Protein AF-A0A965G9F2-F1 (afdb_monomer)

Secondary structure (DSSP, 8-state):
--HHHHHHHTT--SS-BTTB-HHHHHHHHHHHHHHTT--

Sequence (39 aa):
ANCLEYAIKENQDNGVWGGLSEDERKSLKRKYARARRSA

Foldseek 3Di:
DQQQVVCVVVVPLADQHPNDHSVRVVVVVVVVVVVVVVD

Structure (mmCIF, N/CA/C/O backbone):
data_AF-A0A965G9F2-F1
#
_entry.id   AF-A0A965G9F2-F1
#
loop_
_atom_site.group_PDB
_atom_site.id
_atom_site.type_symbol
_atom_site.label_atom_id
_atom_site.label_alt_id
_atom_site.label_comp_id
_atom_site.label_asym_id
_atom_site.label_entity_id
_atom_site.label_seq_id
_atom_site.pdbx_PDB_ins_code
_atom_site.Cartn_x
_atom_site.Cartn_y
_atom_site.Cartn_z
_atom_site.occupancy
_atom_site.B_iso_or_equiv
_atom_site.auth_seq_id
_atom_site.auth_comp_id
_atom_site.auth_asym_id
_atom_site.auth_atom_id
_atom_site.pdbx_PDB_model_num
ATOM 1 N N . ALA A 1 1 ? -4.653 -15.461 -12.012 1.00 55.94 1 ALA A N 1
ATOM 2 C CA . ALA A 1 1 ? -4.093 -15.371 -10.651 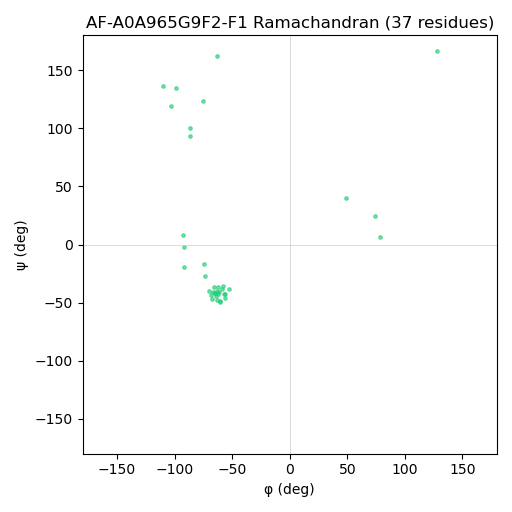1.00 55.94 1 ALA A CA 1
ATOM 3 C C . ALA A 1 1 ? -3.578 -13.953 -10.464 1.00 55.94 1 ALA A C 1
ATOM 5 O O . ALA A 1 1 ? -2.768 -13.506 -11.268 1.00 55.94 1 ALA A O 1
ATOM 6 N N . ASN A 1 2 ? -4.158 -13.204 -9.529 1.00 73.19 2 ASN A N 1
ATOM 7 C CA . ASN A 1 2 ? -3.895 -11.776 -9.369 1.00 73.19 2 ASN A CA 1
ATOM 8 C C . ASN A 1 2 ? -2.513 -11.617 -8.718 1.00 73.19 2 ASN A C 1
ATOM 10 O O . ASN A 1 2 ? -2.293 -12.189 -7.654 1.00 73.19 2 ASN A O 1
ATOM 14 N N . CYS A 1 3 ? -1.571 -10.893 -9.333 1.00 72.50 3 CYS A N 1
ATOM 15 C CA . CYS A 1 3 ? -0.205 -10.780 -8.798 1.00 72.50 3 CYS A CA 1
ATOM 16 C C . CYS A 1 3 ? -0.220 -10.333 -7.326 1.00 72.50 3 CYS A C 1
ATOM 18 O O . CYS A 1 3 ? 0.505 -10.872 -6.502 1.00 72.50 3 CYS A O 1
ATOM 20 N N . LEU A 1 4 ? -1.132 -9.425 -6.968 1.00 69.94 4 LEU A N 1
ATOM 21 C CA . LEU A 1 4 ? -1.323 -8.961 -5.593 1.00 69.94 4 LEU A CA 1
ATOM 22 C C . LEU A 1 4 ? -1.681 -10.084 -4.600 1.00 69.94 4 LEU A C 1
ATOM 24 O O . LEU A 1 4 ? -1.208 -10.075 -3.469 1.00 69.94 4 LEU A O 1
ATOM 28 N N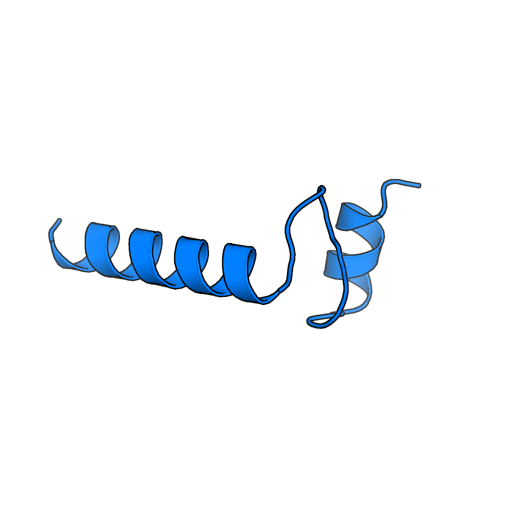 . GLU A 1 5 ? -2.495 -11.054 -5.011 1.00 77.25 5 GLU A N 1
ATOM 29 C CA . GLU A 1 5 ? -2.933 -12.167 -4.159 1.00 77.25 5 GLU A CA 1
ATOM 30 C C . GLU A 1 5 ? -1.780 -13.139 -3.871 1.00 77.25 5 GLU A C 1
ATOM 32 O O . GLU A 1 5 ? -1.599 -13.578 -2.736 1.00 77.25 5 GLU A O 1
ATOM 37 N N . TYR A 1 6 ? -0.945 -13.403 -4.880 1.00 78.75 6 TYR A N 1
ATOM 38 C CA . TYR A 1 6 ? 0.275 -14.196 -4.725 1.00 78.75 6 TYR A CA 1
ATOM 39 C C . TYR A 1 6 ? 1.289 -13.499 -3.805 1.00 78.75 6 TYR A C 1
ATOM 41 O O . TYR A 1 6 ? 1.846 -14.139 -2.919 1.00 78.75 6 TYR A O 1
ATOM 49 N N . ALA A 1 7 ? 1.467 -12.180 -3.944 1.00 73.75 7 ALA A N 1
ATOM 50 C CA . ALA A 1 7 ? 2.356 -11.390 -3.085 1.00 73.75 7 ALA A CA 1
ATOM 51 C C . ALA A 1 7 ? 2.018 -11.524 -1.598 1.00 73.75 7 ALA A C 1
ATOM 53 O O . ALA A 1 7 ? 2.901 -11.704 -0.762 1.00 73.75 7 ALA A O 1
ATOM 54 N N . ILE A 1 8 ? 0.720 -11.428 -1.288 1.00 76.00 8 ILE A N 1
ATOM 55 C CA . ILE A 1 8 ? 0.201 -11.496 0.079 1.00 76.00 8 ILE A CA 1
ATOM 56 C C . ILE A 1 8 ? 0.382 -12.907 0.639 1.00 76.00 8 ILE A C 1
ATOM 58 O O . ILE A 1 8 ? 0.806 -13.056 1.782 1.00 76.00 8 ILE A O 1
ATOM 62 N N . LYS A 1 9 ? 0.086 -13.939 -0.160 1.00 81.12 9 LYS A N 1
ATOM 63 C CA . LYS A 1 9 ? 0.210 -15.336 0.267 1.00 81.12 9 LYS A CA 1
ATOM 64 C C . LYS A 1 9 ? 1.665 -15.744 0.519 1.00 81.12 9 LYS A C 1
ATOM 66 O O . LYS A 1 9 ? 1.937 -16.431 1.497 1.00 81.12 9 LYS A O 1
ATOM 71 N N . GLU A 1 10 ? 2.580 -15.301 -0.337 1.00 81.50 10 GLU A N 1
ATOM 72 C CA . GLU A 1 10 ? 3.995 -15.691 -0.306 1.00 81.50 10 GLU A CA 1
ATOM 73 C C . GLU A 1 10 ? 4.879 -14.731 0.509 1.00 81.50 10 GLU A C 1
ATOM 75 O O . GLU A 1 10 ? 6.104 -14.847 0.479 1.00 81.50 10 GLU A O 1
ATOM 80 N N . ASN A 1 11 ? 4.274 -13.769 1.221 1.00 77.50 11 ASN A N 1
ATOM 81 C CA . ASN A 1 11 ? 4.966 -12.741 2.006 1.00 77.50 11 ASN A CA 1
ATOM 82 C C . ASN A 1 11 ? 6.092 -12.041 1.212 1.00 77.50 11 ASN A C 1
ATOM 84 O O . ASN A 1 11 ? 7.186 -11.791 1.722 1.00 77.50 11 ASN A O 1
ATOM 88 N N . GLN A 1 12 ? 5.833 -11.772 -0.071 1.00 66.81 12 GLN A N 1
ATOM 89 C CA . GLN A 1 12 ? 6.804 -11.158 -0.970 1.00 66.81 12 GLN A CA 1
ATOM 90 C C . GLN A 1 12 ? 6.735 -9.637 -0.856 1.00 66.81 12 GLN A C 1
ATOM 92 O O . GLN A 1 12 ? 5.877 -8.985 -1.453 1.00 66.81 12 GLN A O 1
ATOM 97 N N . ASP A 1 13 ? 7.677 -9.067 -0.110 1.00 63.16 13 ASP A N 1
ATOM 98 C CA . ASP A 1 13 ? 7.788 -7.615 0.070 1.00 63.16 13 ASP A CA 1
ATOM 99 C C . ASP A 1 13 ? 8.340 -6.896 -1.180 1.00 63.16 13 ASP A C 1
ATOM 101 O O . ASP A 1 13 ? 7.986 -5.741 -1.459 1.00 63.16 13 ASP A O 1
ATOM 105 N N . ASN A 1 14 ? 9.141 -7.603 -1.984 1.00 58.69 14 ASN A N 1
ATOM 106 C CA . ASN A 1 14 ? 9.874 -7.049 -3.123 1.00 58.69 14 ASN A CA 1
ATOM 107 C C . ASN A 1 14 ? 9.120 -7.329 -4.440 1.00 58.69 14 ASN A C 1
ATOM 109 O O . ASN A 1 14 ? 8.640 -8.439 -4.661 1.00 58.69 14 ASN A O 1
ATOM 113 N N . GLY A 1 15 ? 8.998 -6.329 -5.325 1.00 63.06 15 GLY A N 1
ATOM 114 C CA . GLY A 1 15 ? 8.352 -6.465 -6.650 1.00 63.06 15 GLY A CA 1
ATOM 115 C C . GLY A 1 15 ? 7.257 -5.430 -6.955 1.00 63.06 15 GLY A C 1
ATOM 116 O O . GLY A 1 15 ? 6.809 -4.700 -6.071 1.00 63.06 15 GLY A O 1
ATOM 117 N N . VAL A 1 16 ? 6.824 -5.318 -8.219 1.00 59.72 16 VAL A N 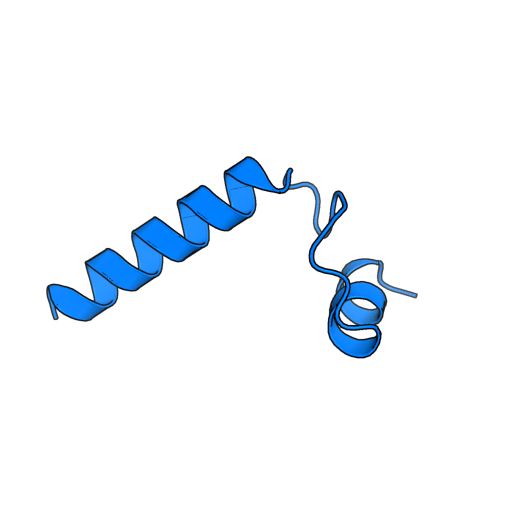1
ATOM 118 C CA . VAL A 1 16 ? 5.735 -4.411 -8.647 1.00 59.72 16 VAL A CA 1
ATOM 119 C C . VAL A 1 16 ? 4.393 -5.122 -8.477 1.00 59.72 16 VAL A C 1
ATOM 121 O O . VAL A 1 16 ? 3.928 -5.845 -9.354 1.00 59.72 16 VAL A O 1
ATOM 124 N N . TRP A 1 17 ? 3.762 -4.921 -7.326 1.00 68.12 17 TRP A N 1
ATOM 125 C CA . TRP A 1 17 ? 2.451 -5.473 -7.002 1.00 68.12 17 TRP A CA 1
ATOM 126 C C . TRP A 1 17 ? 1.405 -4.364 -7.141 1.00 68.12 17 TRP A C 1
ATOM 128 O O . TRP A 1 17 ? 1.498 -3.336 -6.469 1.00 68.12 17 TRP A O 1
ATOM 138 N N . GLY A 1 18 ? 0.435 -4.541 -8.044 1.00 65.88 18 GLY A N 1
ATOM 139 C CA . GLY A 1 18 ? -0.642 -3.565 -8.262 1.00 65.88 18 GLY A CA 1
ATOM 140 C C . GLY A 1 18 ? -0.233 -2.288 -9.010 1.00 65.88 18 GLY A C 1
ATOM 141 O O . GLY A 1 18 ? -0.876 -1.261 -8.833 1.00 65.88 18 GLY A O 1
ATOM 142 N N . GLY A 1 19 ? 0.831 -2.333 -9.821 1.00 71.56 19 GLY A N 1
ATOM 143 C CA . GLY A 1 19 ? 1.277 -1.193 -10.640 1.00 71.56 19 GLY A CA 1
ATOM 144 C C . GLY A 1 19 ? 2.067 -0.118 -9.886 1.00 71.56 19 GLY A C 1
ATOM 145 O O . GLY A 1 19 ? 2.383 0.911 -10.467 1.00 71.56 19 GLY A O 1
ATOM 146 N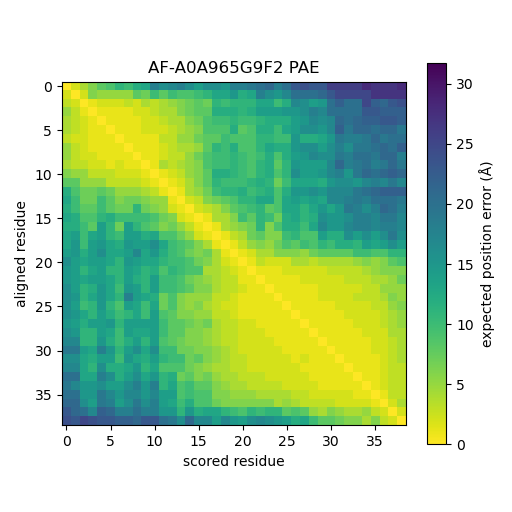 N . LEU A 1 20 ? 2.402 -0.359 -8.616 1.00 69.19 20 LEU A N 1
ATOM 147 C CA . LEU A 1 20 ? 3.226 0.529 -7.799 1.00 69.19 20 LEU A CA 1
ATOM 148 C C . LEU A 1 20 ? 4.590 -0.111 -7.543 1.00 69.19 20 LEU A C 1
ATOM 150 O O . LEU A 1 20 ? 4.676 -1.296 -7.193 1.00 69.19 20 LEU A O 1
ATOM 154 N N . SER A 1 21 ? 5.649 0.681 -7.670 1.00 77.38 21 SER A N 1
ATOM 155 C CA . SER A 1 21 ? 6.990 0.321 -7.207 1.00 77.38 21 SER A CA 1
ATOM 156 C C . SER A 1 21 ? 7.025 0.147 -5.679 1.00 77.38 21 SER A C 1
ATOM 158 O O . SER A 1 21 ? 6.132 0.587 -4.944 1.00 77.38 21 SER A O 1
ATOM 160 N N . GLU A 1 22 ? 8.064 -0.519 -5.175 1.00 78.31 22 GLU A N 1
ATOM 161 C CA . GLU A 1 22 ? 8.268 -0.707 -3.733 1.00 78.31 22 GLU A CA 1
ATOM 162 C C . GLU A 1 22 ? 8.332 0.636 -2.984 1.00 78.31 22 GLU A C 1
ATOM 164 O O . GLU A 1 22 ? 7.688 0.806 -1.943 1.00 78.31 22 GLU A O 1
ATOM 169 N N . ASP A 1 23 ? 9.030 1.622 -3.553 1.00 81.81 23 ASP A N 1
ATOM 170 C CA . ASP A 1 23 ? 9.162 2.962 -2.980 1.00 81.81 23 ASP A CA 1
ATOM 171 C C . ASP A 1 23 ? 7.823 3.698 -2.890 1.00 81.81 23 ASP A C 1
ATOM 173 O O . ASP A 1 23 ? 7.523 4.335 -1.868 1.00 81.81 23 ASP A O 1
ATOM 177 N N . GLU A 1 24 ? 6.974 3.567 -3.913 1.00 82.56 24 GLU A N 1
ATOM 178 C CA . GLU A 1 24 ? 5.623 4.131 -3.910 1.00 82.56 24 GLU A CA 1
ATOM 179 C C . GLU A 1 24 ? 4.756 3.485 -2.825 1.00 82.56 24 GLU A C 1
ATOM 181 O O . GLU A 1 24 ? 4.117 4.201 -2.043 1.00 82.56 24 GLU A O 1
ATOM 186 N N . ARG A 1 25 ? 4.805 2.153 -2.674 1.00 82.94 25 ARG A N 1
ATOM 187 C CA . ARG A 1 25 ? 4.103 1.459 -1.578 1.00 82.94 25 ARG A CA 1
ATOM 188 C C . ARG A 1 25 ? 4.618 1.890 -0.206 1.00 82.94 25 ARG A C 1
ATOM 190 O O . ARG A 1 25 ? 3.821 2.151 0.699 1.00 82.94 25 ARG A O 1
ATOM 197 N N . LYS A 1 26 ? 5.934 2.030 -0.032 1.00 83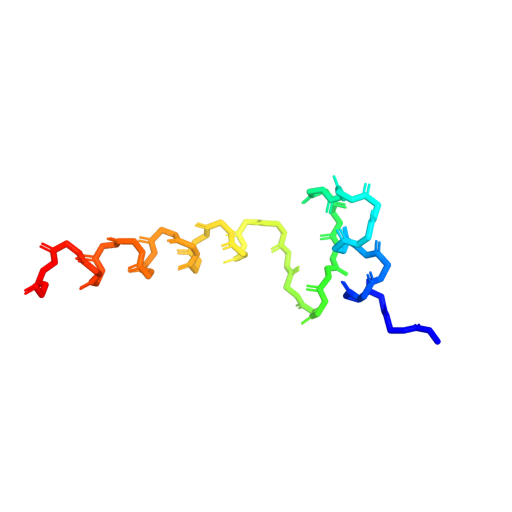.81 26 LYS A N 1
ATOM 198 C CA . LYS A 1 26 ? 6.551 2.477 1.230 1.00 83.81 26 LYS A CA 1
ATOM 199 C C . LYS A 1 26 ? 6.187 3.925 1.559 1.00 83.81 26 LYS A C 1
ATOM 201 O O . LYS A 1 26 ? 5.976 4.269 2.725 1.00 83.81 26 LYS A O 1
ATOM 206 N N . SER A 1 27 ? 6.085 4.791 0.550 1.00 87.56 27 SER A N 1
ATOM 207 C CA . SER A 1 27 ? 5.586 6.164 0.691 1.00 87.56 27 SER A CA 1
ATOM 208 C C . SER A 1 27 ? 4.123 6.190 1.144 1.00 87.56 27 SER A C 1
ATOM 210 O O . SER A 1 27 ? 3.802 6.848 2.138 1.00 87.56 27 SER A O 1
ATOM 212 N N . LEU A 1 28 ? 3.255 5.402 0.500 1.00 85.31 28 LEU A N 1
ATOM 213 C CA . LEU A 1 28 ? 1.841 5.274 0.871 1.00 85.31 28 LEU A CA 1
ATOM 214 C C . LEU A 1 28 ? 1.667 4.741 2.297 1.00 85.31 28 LEU A C 1
ATOM 216 O O . LEU A 1 28 ? 0.976 5.365 3.103 1.00 85.31 28 LEU A O 1
ATOM 220 N N . LYS A 1 29 ? 2.369 3.661 2.663 1.00 85.88 29 LYS A N 1
ATOM 221 C CA . LYS A 1 29 ? 2.352 3.099 4.026 1.00 85.88 29 LYS A CA 1
ATOM 222 C C . LYS A 1 29 ? 2.746 4.143 5.077 1.00 85.88 29 LYS A C 1
ATOM 224 O O . LYS A 1 29 ? 2.087 4.259 6.110 1.00 85.88 29 LYS A O 1
ATOM 229 N N . ARG A 1 30 ? 3.778 4.955 4.803 1.00 89.25 30 ARG A N 1
ATOM 230 C CA . ARG A 1 30 ? 4.192 6.066 5.681 1.00 89.25 30 ARG A CA 1
ATOM 231 C C . ARG A 1 30 ? 3.123 7.156 5.790 1.00 89.25 30 ARG A C 1
ATOM 233 O O . ARG A 1 30 ? 2.891 7.642 6.895 1.00 89.25 30 ARG A O 1
ATOM 240 N N . LYS A 1 31 ? 2.466 7.534 4.686 1.00 89.00 31 LYS A N 1
ATOM 241 C CA . LYS A 1 31 ? 1.369 8.520 4.69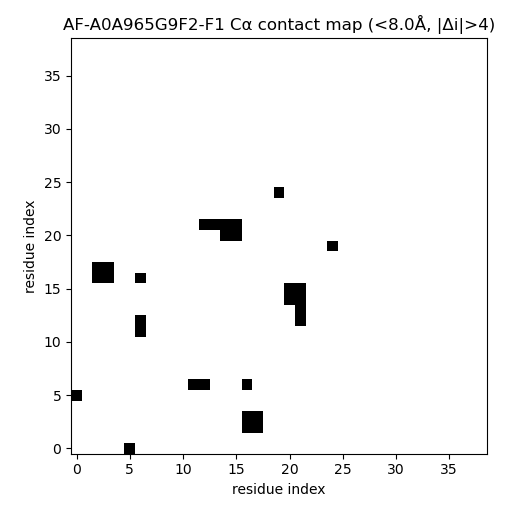4 1.00 89.00 31 LYS A CA 1
ATOM 242 C C . LYS A 1 31 ? 0.196 8.047 5.556 1.00 89.00 31 LYS A C 1
ATOM 244 O O . LYS A 1 31 ? -0.219 8.786 6.445 1.00 89.00 31 LYS A O 1
ATOM 249 N N . TYR A 1 32 ? -0.270 6.811 5.369 1.00 87.69 32 TYR A N 1
ATOM 250 C CA . TYR A 1 32 ? -1.356 6.247 6.180 1.00 87.69 32 TYR A CA 1
ATOM 251 C C . TYR A 1 32 ? -0.993 6.157 7.666 1.00 87.69 32 TYR A C 1
ATOM 253 O O . TYR A 1 32 ? -1.804 6.510 8.519 1.00 87.69 32 TYR A O 1
ATOM 261 N N . ALA A 1 33 ? 0.240 5.755 7.991 1.00 88.12 33 ALA A N 1
ATOM 262 C CA . ALA A 1 33 ? 0.704 5.709 9.375 1.00 88.12 33 ALA A CA 1
ATOM 263 C C . ALA A 1 33 ? 0.729 7.096 10.042 1.00 88.12 33 ALA A C 1
ATOM 265 O O . ALA A 1 33 ? 0.414 7.200 11.224 1.00 88.12 33 ALA A O 1
ATOM 266 N N . ARG A 1 34 ? 1.079 8.160 9.303 1.00 91.50 34 ARG A N 1
ATOM 267 C CA . ARG A 1 34 ? 1.011 9.545 9.806 1.00 91.50 34 ARG A CA 1
ATOM 268 C C . ARG A 1 34 ? -0.432 9.993 10.026 1.00 91.50 34 ARG A C 1
ATOM 270 O O . ARG A 1 34 ? -0.727 10.489 11.103 1.00 91.50 34 ARG A O 1
ATOM 277 N N . ALA A 1 35 ? -1.315 9.752 9.056 1.00 87.44 35 ALA A N 1
ATOM 278 C CA . ALA A 1 35 ? -2.736 10.096 9.162 1.00 87.44 35 ALA A CA 1
ATOM 279 C C . ALA A 1 35 ? -3.414 9.423 10.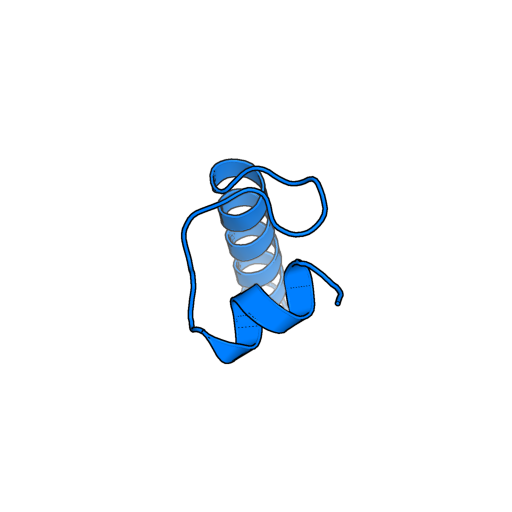369 1.00 87.44 35 ALA A C 1
ATOM 281 O O . ALA A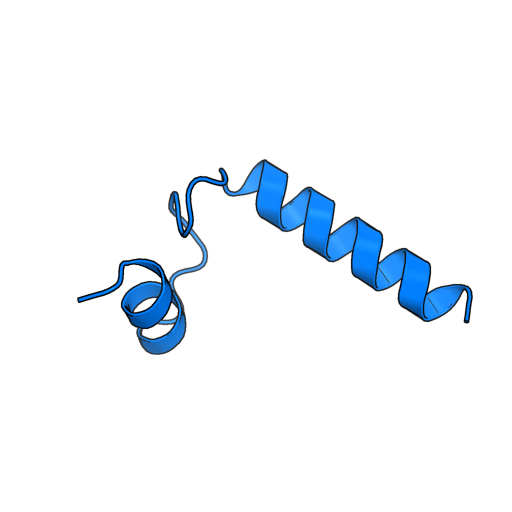 1 35 ? -4.248 10.027 11.032 1.00 87.44 35 ALA A O 1
ATOM 282 N N . ARG A 1 36 ? -3.004 8.192 10.698 1.00 83.94 36 ARG A N 1
ATOM 283 C CA . ARG A 1 36 ? -3.507 7.443 11.858 1.00 83.94 36 ARG A CA 1
ATOM 284 C C . ARG A 1 36 ? -2.970 7.935 13.209 1.00 83.94 36 ARG A C 1
ATOM 286 O O . ARG A 1 36 ? -3.504 7.540 14.230 1.00 83.94 36 ARG A O 1
ATOM 293 N N . ARG A 1 37 ? -1.890 8.725 13.225 1.00 80.81 37 ARG A N 1
ATOM 294 C CA . ARG A 1 37 ? -1.335 9.340 14.449 1.00 80.81 37 ARG A CA 1
ATOM 295 C C . ARG A 1 37 ? -1.894 10.736 14.715 1.00 80.81 37 ARG A C 1
ATOM 297 O O . ARG A 1 37 ? -1.735 11.237 15.817 1.00 80.81 37 ARG A O 1
ATOM 304 N N . SER A 1 38 ? -2.450 11.382 13.692 1.00 73.00 38 SER A N 1
ATOM 305 C CA . SER A 1 38 ? -3.075 12.705 13.788 1.00 73.00 38 SER A CA 1
ATOM 306 C C . SER A 1 38 ? -4.580 12.653 14.071 1.00 73.00 38 SER A C 1
ATOM 308 O O . SER A 1 38 ? -5.199 13.708 14.153 1.00 73.00 38 SER A O 1
ATOM 310 N N . ALA A 1 39 ? -5.155 11.452 14.153 1.00 61.38 39 ALA A N 1
ATOM 311 C CA . ALA A 1 39 ? -6.527 11.178 14.572 1.00 61.38 39 ALA A CA 1
ATOM 312 C C . ALA A 1 39 ? -6.499 10.565 15.975 1.00 61.38 39 ALA A C 1
ATOM 314 O O . ALA A 1 39 ? -7.428 10.861 16.752 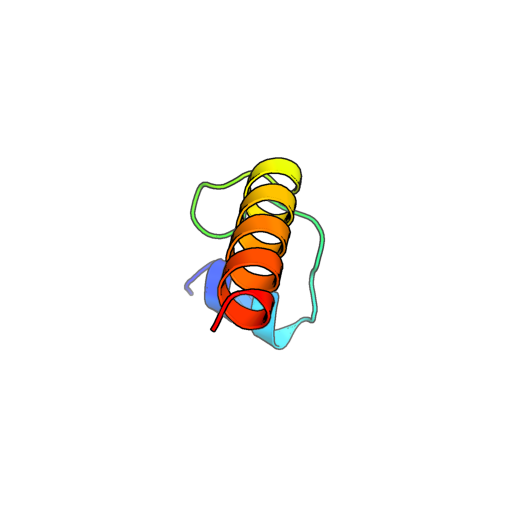1.00 61.38 39 ALA A O 1
#

pLDDT: mean 76.44, std 9.55, range [55.94, 91.5]

Radius of gyration: 11.99 Å; Cα contacts (8 Å, |Δi|>4): 15; chains: 1; bounding box: 16×28×25 Å

Solvent-accessible surface area (backbone atoms only — not comparable to full-atom values): 2448 Å² total; per-residue (Å²): 132,59,66,52,59,53,33,65,74,66,70,48,81,76,60,72,51,84,87,35,50,53,67,56,50,54,50,50,55,50,51,54,56,49,58,65,71,78,106

Mean predicted aligned error: 8.99 Å